Protein AF-A0A3S9P9R2-F1 (afdb_monomer)

Sequence (140 aa):
MKKLFTVIAFLFVVAVPSYSQVTLEQSLIALKGTDEHDKIKINDERTEVTFENHIPSIEGFEPAYLSVELAIELYTKMKDPMIYGSYFDAIYKAGMTYKSVSKSSNGYEICITANTKGIGVEIIDDTKKSLTNDYFPFDN

Organism: NCBI:txid2494373

Solvent-accessible surface area (backbone atoms only — not comparable to full-atom values): 8171 Å²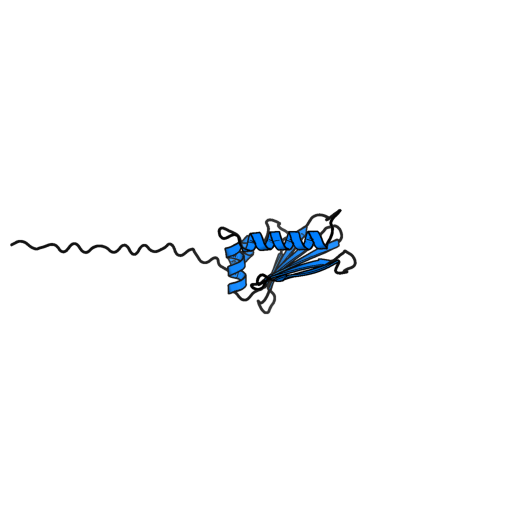 total; per-residue (Å²): 142,84,84,83,80,80,79,77,79,78,77,74,74,74,72,69,77,71,74,76,76,62,46,51,68,60,22,54,59,70,70,43,69,90,54,90,76,50,41,81,45,66,49,97,84,51,46,37,39,37,39,36,40,78,43,71,64,83,75,97,78,55,58,70,60,51,42,53,51,53,47,50,54,51,50,52,40,52,67,30,86,85,62,49,16,55,32,52,49,25,38,47,76,63,61,24,32,47,32,38,41,38,37,27,77,70,45,34,36,40,40,39,36,38,52,100,58,31,37,36,34,32,36,27,41,67,87,70,46,73,72,36,80,49,74,49,63,71,82,127

Mean predicted aligned error: 9.38 Å

Nearest PDB structures (foldseek):
  2bq8-assembly1_X  TM=8.168E-01  e=8.546E-01  Homo sapiens
  5n4c-assembly1_A  TM=6.542E-01  e=5.850E-01  Galerina marginata
  5n4c-assembly3_C  TM=6.543E-01  e=8.546E-01  Galerina marginata
  5n4c-assembly4_D  TM=6.888E-01  e=1.172E+00  Galerina marginata
  8suc-assembly1_A  TM=6.948E-01  e=3.220E+00  Caenorhabditis elegans

Foldseek 3Di:
DDDDDDDDPPPPPPPPPPPPQQALVNLQVQPADPDPPWDWDQDPVNAEIETEEEDEDDPDDDVVVVQVVVQVVVVVQCPPPPPRVSSLVNSQVSNYKYWYWYAYPQQKIWIWIDYPFWIWIWIAHNVRDTSDTDTDGPPD

Structure (mmCIF, N/CA/C/O backbone):
data_AF-A0A3S9P9R2-F1
#
_entry.id   AF-A0A3S9P9R2-F1
#
loop_
_atom_site.group_PDB
_atom_site.id
_atom_site.type_symbol
_atom_site.label_atom_id
_atom_site.label_alt_id
_atom_site.label_comp_id
_atom_site.label_asym_id
_atom_site.label_entity_id
_atom_site.label_seq_id
_atom_site.pdbx_PDB_ins_code
_atom_site.Cartn_x
_atom_site.Cartn_y
_atom_site.Cartn_z
_atom_site.occupancy
_atom_site.B_iso_or_equiv
_atom_site.auth_seq_id
_atom_site.auth_comp_id
_atom_site.auth_asym_id
_atom_site.auth_atom_id
_atom_site.pdbx_PDB_model_num
ATOM 1 N N . MET A 1 1 ? -17.247 -31.082 69.737 1.00 46.19 1 MET A N 1
ATOM 2 C CA . MET A 1 1 ? -16.507 -30.051 68.976 1.00 46.19 1 MET A CA 1
ATOM 3 C C . MET A 1 1 ? -15.672 -30.737 67.912 1.00 46.19 1 MET A C 1
ATOM 5 O O . MET A 1 1 ? -14.859 -31.568 68.282 1.00 46.19 1 MET A O 1
ATOM 9 N N . LYS A 1 2 ? -15.887 -30.420 66.632 1.00 39.75 2 LYS A N 1
ATOM 10 C CA . LYS A 1 2 ? -14.904 -30.503 65.536 1.00 39.75 2 LYS A CA 1
ATOM 11 C C . LYS A 1 2 ? -15.562 -29.831 64.329 1.00 39.75 2 LYS A C 1
ATOM 13 O O . LYS A 1 2 ? -16.443 -30.400 63.697 1.00 39.75 2 LYS A O 1
ATOM 18 N N . LYS A 1 3 ? -15.233 -28.552 64.134 1.00 42.78 3 LYS A N 1
ATOM 19 C CA . LYS A 1 3 ? -15.680 -27.741 62.999 1.00 42.78 3 LYS A CA 1
ATOM 20 C C . LYS A 1 3 ? -14.891 -28.213 61.778 1.00 42.78 3 LYS A C 1
ATOM 22 O O . LYS A 1 3 ? -13.663 -28.187 61.814 1.00 42.78 3 LYS A O 1
ATOM 27 N N . LEU A 1 4 ? -15.588 -28.688 60.752 1.00 40.25 4 LEU A N 1
ATOM 28 C CA . LEU A 1 4 ? -14.990 -29.009 59.463 1.00 40.25 4 LEU A CA 1
ATOM 29 C C . LEU A 1 4 ? -14.764 -27.677 58.737 1.00 40.25 4 LEU A C 1
ATOM 31 O O . LEU A 1 4 ? -15.719 -26.971 58.421 1.00 40.25 4 LEU A O 1
ATOM 35 N N . PHE A 1 5 ? -13.503 -27.291 58.569 1.00 46.06 5 PHE A N 1
ATOM 36 C CA . PHE A 1 5 ? -13.136 -26.120 57.784 1.00 46.06 5 PHE A CA 1
ATOM 37 C C . PHE A 1 5 ? -13.300 -26.460 56.303 1.00 46.06 5 PHE A C 1
ATOM 39 O O . PHE A 1 5 ? -12.526 -27.235 55.746 1.00 46.06 5 PHE A O 1
ATOM 46 N N . THR A 1 6 ? -14.317 -25.882 55.670 1.00 45.66 6 THR A N 1
ATOM 47 C CA . THR A 1 6 ? -14.442 -25.850 54.214 1.00 45.66 6 THR A CA 1
ATOM 48 C C . THR A 1 6 ? -13.339 -24.949 53.669 1.00 45.66 6 THR A C 1
ATOM 50 O O . THR A 1 6 ? -13.385 -23.730 53.826 1.00 45.66 6 THR A O 1
ATOM 53 N N . VAL A 1 7 ? -12.321 -25.552 53.058 1.00 44.50 7 VAL A N 1
ATOM 54 C CA . VAL A 1 7 ? -11.312 -24.835 52.276 1.00 44.50 7 VAL A CA 1
ATOM 55 C C . VAL A 1 7 ? -12.003 -24.341 51.007 1.00 44.50 7 VAL A C 1
ATOM 57 O O . VAL A 1 7 ? -12.312 -25.122 50.110 1.00 44.50 7 VAL A O 1
ATOM 60 N N . ILE A 1 8 ? -12.303 -23.044 50.960 1.00 52.69 8 ILE A N 1
ATOM 61 C CA . ILE A 1 8 ? -12.757 -22.366 49.747 1.00 52.69 8 ILE A CA 1
ATOM 62 C C . ILE A 1 8 ? -11.563 -22.362 48.795 1.00 52.69 8 ILE A C 1
ATOM 64 O O . ILE A 1 8 ? -10.580 -21.657 49.020 1.00 52.69 8 ILE A O 1
ATOM 68 N N . ALA A 1 9 ? -11.633 -23.195 47.759 1.00 46.03 9 ALA A N 1
ATOM 69 C CA . ALA A 1 9 ? -10.712 -23.145 46.640 1.00 46.03 9 ALA A CA 1
ATOM 70 C C . ALA A 1 9 ? -10.824 -21.754 46.004 1.00 46.03 9 ALA A C 1
ATOM 72 O O . ALA A 1 9 ? -11.837 -21.409 45.395 1.00 46.03 9 ALA A O 1
ATOM 73 N N . PHE A 1 10 ? -9.792 -20.938 46.205 1.00 41.59 10 PHE A N 1
ATOM 74 C CA . PHE A 1 10 ? -9.611 -19.675 45.509 1.00 41.59 10 PHE A CA 1
ATOM 75 C C . PHE A 1 10 ? -9.419 -20.018 44.028 1.00 41.59 10 PHE A C 1
ATOM 77 O O . PHE A 1 10 ? -8.341 -20.435 43.605 1.00 41.59 10 PHE A O 1
ATOM 84 N N . LEU A 1 11 ? -10.496 -19.910 43.249 1.00 40.41 11 LEU A N 1
ATOM 85 C CA . LEU A 1 11 ? -10.429 -19.826 41.798 1.00 40.41 11 LEU A CA 1
ATOM 86 C C . LEU A 1 11 ? -9.605 -18.578 41.477 1.00 40.41 11 LEU A C 1
ATOM 88 O O . LEU A 1 11 ? -10.128 -17.467 41.414 1.00 40.41 11 LEU A O 1
ATOM 92 N N . PHE A 1 12 ? -8.299 -18.762 41.289 1.00 41.19 12 PHE A N 1
ATOM 93 C CA . PHE A 1 12 ? -7.534 -17.871 40.439 1.00 41.19 12 PHE A CA 1
ATOM 94 C C . PHE A 1 12 ? -8.173 -17.981 39.058 1.00 41.19 12 PHE A C 1
ATOM 96 O O . PHE A 1 12 ? -7.881 -18.891 38.284 1.00 41.19 12 PHE A O 1
ATOM 103 N N . VAL A 1 13 ? -9.097 -17.064 38.774 1.00 44.97 13 VAL A N 1
ATOM 104 C CA . VAL A 1 13 ? -9.358 -16.642 37.407 1.00 44.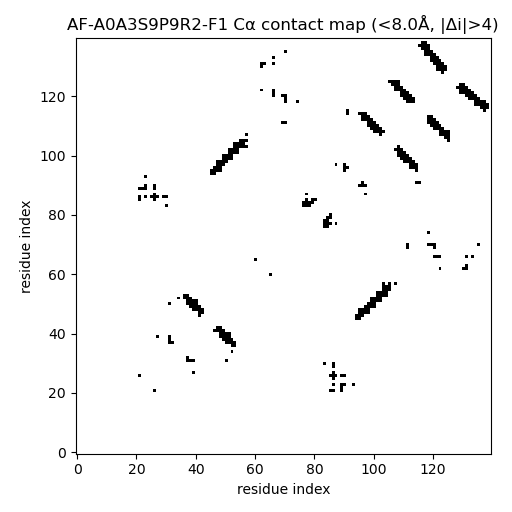97 13 VAL A CA 1
ATOM 105 C C . VAL A 1 13 ? -7.995 -16.204 36.905 1.00 44.97 13 VAL A C 1
ATOM 107 O O . VAL A 1 13 ? -7.488 -15.151 37.290 1.00 44.97 13 VAL A O 1
ATOM 110 N N . VAL A 1 14 ? -7.351 -17.074 36.132 1.00 45.88 14 VAL A N 1
ATOM 111 C CA . VAL A 1 14 ? -6.229 -16.683 35.299 1.00 45.88 14 VAL A CA 1
ATOM 112 C C . VAL A 1 14 ? -6.833 -15.627 34.393 1.00 45.88 14 VAL A C 1
ATOM 114 O O . VAL A 1 14 ? -7.558 -15.945 33.452 1.00 45.88 14 VAL A O 1
ATOM 117 N N . ALA A 1 15 ? -6.642 -14.360 34.756 1.00 43.31 15 ALA A N 1
ATOM 118 C CA . ALA A 1 15 ? -6.790 -13.273 33.823 1.00 43.31 15 ALA A CA 1
ATOM 119 C C . ALA A 1 15 ? -5.801 -13.621 32.719 1.00 43.31 15 ALA A C 1
ATOM 121 O O . ALA A 1 15 ? -4.591 -13.458 32.878 1.00 43.31 15 ALA A O 1
ATOM 122 N N . VAL A 1 16 ? -6.319 -14.230 31.650 1.00 45.09 16 VAL A N 1
ATOM 123 C CA . VAL A 1 16 ? -5.617 -14.307 30.381 1.00 45.09 16 VAL A CA 1
ATOM 124 C C . VAL A 1 16 ? -5.155 -12.874 30.161 1.00 45.09 16 VAL A C 1
ATOM 126 O O . VAL A 1 16 ? -6.018 -11.991 30.213 1.00 45.09 16 VAL A O 1
ATOM 129 N N . PRO A 1 17 ? -3.844 -12.594 30.065 1.00 38.88 17 PRO A N 1
ATOM 130 C CA . PRO A 1 17 ? -3.407 -11.243 29.791 1.00 38.88 17 PRO A CA 1
ATOM 131 C C . PRO A 1 17 ? -4.126 -10.853 28.511 1.00 38.88 17 PRO A C 1
ATOM 133 O O . PRO A 1 17 ? -3.907 -11.454 27.460 1.00 38.88 17 PRO A O 1
ATOM 136 N N . SER A 1 18 ? -5.081 -9.933 28.628 1.00 40.62 18 SER A N 1
ATOM 137 C CA . SER A 1 18 ? -5.705 -9.317 27.479 1.00 40.62 18 SER A CA 1
ATOM 138 C C . SER A 1 18 ? -4.533 -8.749 26.704 1.00 40.62 18 SER A C 1
ATOM 140 O O . SER A 1 18 ? -3.902 -7.807 27.186 1.00 40.62 18 SER A O 1
ATOM 142 N N . TYR A 1 19 ? -4.165 -9.371 25.580 1.00 45.09 19 TYR A N 1
ATOM 143 C CA . TYR A 1 19 ? -3.238 -8.759 24.641 1.00 45.09 19 TYR A CA 1
ATOM 144 C C . TYR A 1 19 ? -3.775 -7.348 24.440 1.00 45.09 19 TYR A C 1
ATOM 146 O O . TYR A 1 19 ? -4.914 -7.189 23.993 1.00 45.09 19 TYR A O 1
ATOM 154 N N . SER A 1 20 ? -3.032 -6.352 24.929 1.00 55.38 20 SER A N 1
ATOM 155 C CA . SER A 1 20 ? -3.448 -4.958 24.861 1.00 55.38 20 SER A CA 1
ATOM 156 C C . SER A 1 20 ? -3.770 -4.698 23.402 1.00 55.38 20 SER A C 1
ATOM 158 O O . SER A 1 20 ? -2.886 -4.832 22.557 1.00 55.38 20 SER A O 1
ATOM 160 N N . GLN A 1 21 ? -5.043 -4.447 23.092 1.00 71.25 21 GLN A N 1
ATOM 161 C CA . GLN A 1 21 ? -5.448 -4.208 21.717 1.00 71.25 21 GLN A CA 1
ATOM 162 C C . GLN A 1 21 ? -4.638 -3.017 21.222 1.00 71.25 21 GLN A C 1
ATOM 164 O O . GLN A 1 21 ? -4.680 -1.942 21.821 1.00 71.25 21 GLN A O 1
ATOM 169 N N . VAL A 1 22 ? -3.848 -3.248 20.180 1.00 83.75 22 VAL A N 1
ATOM 170 C CA . VAL A 1 22 ? -3.029 -2.214 19.567 1.00 83.75 22 VAL A CA 1
ATOM 171 C C . VAL A 1 22 ? -3.966 -1.128 19.054 1.00 83.75 22 VAL A C 1
ATOM 173 O O . VAL A 1 22 ? -4.922 -1.412 18.327 1.00 83.75 22 VAL A O 1
ATOM 176 N N . THR A 1 23 ? -3.737 0.113 19.479 1.00 89.50 23 THR A N 1
ATOM 177 C CA . THR A 1 23 ? -4.584 1.228 19.058 1.00 89.50 23 THR A CA 1
ATOM 178 C C . THR A 1 23 ? -4.259 1.626 17.624 1.00 89.50 23 THR A C 1
ATOM 180 O O . THR A 1 23 ? -3.171 1.357 17.102 1.00 89.50 23 THR A O 1
ATOM 183 N N . LEU A 1 24 ? -5.198 2.320 16.979 1.00 89.31 24 LEU A N 1
ATOM 184 C CA . LEU A 1 24 ? -4.939 2.901 15.669 1.00 89.31 24 LEU A CA 1
ATOM 185 C C . LEU A 1 24 ? -3.704 3.813 15.715 1.00 89.31 24 LEU A C 1
ATOM 187 O O . LEU A 1 24 ? -2.808 3.650 14.903 1.00 89.31 24 LEU A O 1
ATOM 191 N N . GLU A 1 25 ? -3.605 4.711 16.696 1.00 88.50 25 GLU A N 1
ATOM 192 C CA . GLU A 1 25 ? -2.465 5.631 16.829 1.00 88.50 25 GLU A CA 1
ATOM 193 C C . GLU A 1 25 ? -1.124 4.901 16.967 1.00 88.50 25 GLU A C 1
ATOM 195 O O . GLU A 1 25 ? -0.161 5.256 16.289 1.00 88.50 25 GLU A O 1
ATOM 200 N N . GLN A 1 26 ? -1.066 3.842 17.783 1.00 87.25 26 GLN A N 1
ATOM 201 C CA . GLN A 1 26 ? 0.130 3.003 17.910 1.00 87.25 26 GLN A CA 1
ATOM 202 C C . GLN A 1 26 ? 0.509 2.362 16.574 1.00 87.25 26 GLN A C 1
ATOM 204 O O . GLN A 1 26 ? 1.685 2.311 16.228 1.00 87.25 26 GLN A O 1
ATOM 209 N N . SER A 1 27 ? -0.489 1.925 15.809 1.00 88.94 27 SER A N 1
ATOM 210 C CA . SER A 1 27 ? -0.296 1.321 14.489 1.00 88.94 27 SER A CA 1
ATOM 211 C C . SER A 1 27 ? 0.222 2.322 13.471 1.00 88.94 27 SER A C 1
ATOM 213 O O . SER A 1 27 ? 1.143 2.015 12.723 1.00 88.94 27 SER A O 1
ATOM 215 N N . LEU A 1 28 ? -0.324 3.539 13.479 1.00 90.12 28 LEU A N 1
ATOM 216 C CA . LEU A 1 28 ? 0.143 4.627 12.628 1.00 90.12 28 LEU A CA 1
ATOM 217 C C . LEU A 1 28 ? 1.604 4.965 12.919 1.00 90.12 28 LEU A C 1
ATOM 219 O O . LEU A 1 28 ? 2.389 5.109 11.992 1.00 90.12 28 LEU A O 1
ATOM 223 N N . ILE A 1 29 ? 1.988 5.047 14.193 1.00 87.25 29 ILE A N 1
ATOM 224 C CA . ILE A 1 29 ? 3.372 5.338 14.582 1.00 87.25 29 ILE A CA 1
ATOM 225 C C . ILE A 1 29 ? 4.309 4.179 14.223 1.00 87.25 29 ILE A C 1
ATOM 227 O O . ILE A 1 29 ? 5.413 4.433 13.762 1.00 87.25 29 ILE A O 1
ATOM 231 N N . ALA A 1 30 ? 3.888 2.928 14.419 1.00 86.44 30 ALA A N 1
ATOM 232 C CA . ALA A 1 30 ? 4.730 1.760 14.161 1.00 86.44 30 ALA A CA 1
ATOM 233 C C . ALA A 1 30 ? 4.905 1.442 12.667 1.00 86.44 30 ALA A C 1
ATOM 235 O O . ALA A 1 30 ? 5.939 0.908 12.273 1.00 86.44 30 ALA A O 1
ATOM 236 N N . LEU A 1 31 ? 3.891 1.735 11.846 1.00 86.56 31 LEU A N 1
ATOM 237 C CA . LEU A 1 31 ? 3.945 1.560 10.390 1.00 86.56 31 LEU A CA 1
ATOM 238 C C . LEU A 1 31 ? 4.554 2.760 9.671 1.00 86.56 31 LEU A C 1
ATOM 240 O O . LEU A 1 31 ? 5.003 2.622 8.533 1.00 86.56 31 LEU A O 1
ATOM 244 N N . LYS A 1 32 ? 4.589 3.924 10.324 1.00 81.38 32 LYS A N 1
ATOM 245 C CA . LYS A 1 32 ? 5.467 5.008 9.907 1.00 81.38 32 LYS A CA 1
ATOM 246 C C . LYS A 1 32 ? 6.901 4.496 10.011 1.00 81.38 32 LYS A C 1
ATOM 248 O O . LYS A 1 32 ? 7.286 3.953 11.045 1.00 81.38 32 LYS A O 1
ATOM 253 N N . GLY A 1 33 ? 7.665 4.620 8.931 1.00 67.56 33 GLY A N 1
ATOM 254 C CA . GLY A 1 33 ? 9.065 4.232 8.930 1.00 67.56 33 GLY A CA 1
ATOM 255 C C . GLY A 1 33 ? 9.888 5.075 9.904 1.00 67.56 33 GLY A C 1
ATOM 256 O O . GLY A 1 33 ? 9.389 5.910 10.663 1.00 67.56 33 GLY A O 1
ATOM 257 N N . THR A 1 34 ? 11.194 4.834 9.901 1.00 57.72 34 THR A N 1
ATOM 258 C CA . THR A 1 34 ? 12.136 5.537 10.779 1.00 57.72 34 THR A CA 1
ATOM 259 C C . THR A 1 34 ? 12.620 6.866 10.204 1.00 57.72 34 THR A C 1
ATOM 261 O O . THR A 1 34 ? 13.432 7.526 10.849 1.00 57.72 34 THR A O 1
ATOM 264 N N . ASP A 1 35 ? 12.185 7.242 8.999 1.00 57.72 35 ASP A N 1
ATOM 265 C CA . ASP A 1 35 ? 12.654 8.457 8.340 1.00 57.72 35 ASP A CA 1
ATOM 266 C C . ASP A 1 35 ? 11.914 9.690 8.887 1.00 57.72 35 ASP A C 1
ATOM 268 O O . ASP A 1 35 ? 10.692 9.706 9.072 1.00 57.72 35 ASP A O 1
ATOM 272 N N . GLU A 1 36 ? 12.672 10.749 9.161 1.00 50.88 36 GLU A N 1
ATOM 273 C CA . GLU A 1 36 ? 12.147 12.024 9.651 1.00 50.88 36 GLU A CA 1
ATOM 274 C C . GLU A 1 36 ? 11.239 12.717 8.624 1.00 50.88 36 GLU A C 1
ATOM 276 O O . GLU A 1 36 ? 10.393 13.541 8.992 1.00 50.88 36 GLU A O 1
ATOM 281 N N . HIS A 1 37 ? 11.371 12.353 7.347 1.00 56.22 37 HIS A N 1
ATOM 282 C CA . HIS A 1 37 ? 10.561 12.876 6.254 1.00 56.22 37 HIS A CA 1
ATOM 283 C C . HIS A 1 37 ? 9.275 12.092 5.988 1.00 56.22 37 HIS A C 1
ATOM 285 O O . HIS A 1 37 ? 8.454 12.552 5.187 1.00 56.22 37 HIS A O 1
ATOM 291 N N . ASP A 1 38 ? 9.050 10.981 6.696 1.00 76.88 38 ASP A N 1
ATOM 292 C CA . ASP A 1 38 ? 7.823 10.208 6.559 1.00 76.88 38 ASP A CA 1
ATOM 293 C C . ASP A 1 38 ? 6.622 11.022 7.052 1.00 76.88 38 ASP A C 1
ATOM 295 O O . ASP A 1 38 ? 6.593 11.565 8.169 1.00 76.88 38 ASP A O 1
ATOM 299 N N . LYS A 1 39 ? 5.584 11.094 6.221 1.00 87.56 39 LYS A N 1
ATOM 300 C CA . LYS A 1 39 ? 4.326 11.772 6.548 1.00 87.56 39 LYS A CA 1
ATOM 301 C C . LYS A 1 39 ? 3.200 10.761 6.606 1.00 87.56 39 LYS A C 1
ATOM 303 O O . LYS A 1 39 ? 3.094 9.885 5.757 1.00 87.56 39 LYS A O 1
ATOM 308 N N . ILE A 1 40 ? 2.326 10.936 7.590 1.00 89.75 40 ILE A N 1
ATOM 309 C CA . ILE A 1 40 ? 1.063 10.209 7.671 1.00 89.75 40 ILE A CA 1
ATOM 310 C C . ILE A 1 40 ? -0.048 11.203 7.363 1.00 89.75 40 ILE A C 1
ATOM 312 O O . ILE A 1 40 ? -0.112 12.272 7.973 1.00 89.75 40 ILE A O 1
ATOM 316 N N . LYS A 1 41 ? -0.926 10.851 6.431 1.00 93.19 41 LYS A N 1
ATOM 317 C CA . LYS A 1 41 ? -2.147 11.594 6.126 1.00 93.19 41 LYS A CA 1
ATOM 318 C C . LYS A 1 41 ? -3.335 10.670 6.303 1.00 93.19 41 LYS A C 1
ATOM 320 O O . LYS A 1 41 ? -3.306 9.537 5.842 1.00 93.19 41 LYS A O 1
ATOM 325 N N . ILE A 1 42 ? -4.376 11.160 6.953 1.00 93.12 42 ILE A N 1
ATOM 326 C CA . ILE A 1 42 ? -5.678 10.497 6.996 1.00 93.12 42 ILE A CA 1
ATOM 327 C C . ILE A 1 42 ? -6.613 11.402 6.209 1.00 93.12 42 ILE A C 1
ATOM 329 O O . ILE A 1 42 ? -6.601 12.613 6.434 1.00 93.12 42 ILE A O 1
ATOM 333 N N . ASN A 1 43 ? -7.360 10.845 5.260 1.00 93.06 43 ASN A N 1
ATOM 334 C CA . ASN A 1 43 ? -8.322 11.637 4.499 1.00 93.06 43 ASN A CA 1
ATOM 335 C C . ASN A 1 43 ? -9.480 12.122 5.395 1.00 93.06 43 ASN A C 1
ATOM 337 O O . ASN A 1 43 ? -9.729 11.567 6.467 1.00 93.06 43 ASN A O 1
ATOM 341 N N . ASP A 1 44 ? -10.207 13.151 4.953 1.00 92.25 44 ASP A N 1
ATOM 342 C CA . ASP A 1 44 ? -11.270 13.781 5.755 1.00 92.25 44 ASP A CA 1
ATOM 343 C C . ASP A 1 44 ? -12.385 12.794 6.147 1.00 92.25 44 ASP A C 1
ATOM 345 O O . ASP A 1 44 ? -12.951 12.874 7.238 1.00 92.25 44 ASP A O 1
ATOM 349 N N . GLU A 1 45 ? -12.656 11.815 5.282 1.00 93.06 45 GLU A N 1
ATOM 350 C CA . GLU A 1 45 ? -13.649 10.756 5.499 1.00 93.06 45 GLU A CA 1
ATOM 351 C C . GLU A 1 45 ? -13.171 9.651 6.451 1.00 93.06 45 GLU A C 1
ATOM 353 O O . GLU A 1 45 ? -13.968 8.811 6.866 1.00 93.06 45 GLU A O 1
ATOM 358 N N . ARG A 1 46 ? -11.881 9.642 6.812 1.00 91.19 46 ARG A N 1
ATOM 359 C CA . ARG A 1 46 ? -11.235 8.604 7.629 1.00 91.19 46 ARG A CA 1
ATOM 360 C C . ARG A 1 46 ? -11.457 7.193 7.078 1.00 91.19 46 ARG A C 1
ATOM 362 O O . ARG A 1 46 ? -11.720 6.261 7.832 1.00 91.19 46 ARG A O 1
ATOM 369 N N . THR A 1 47 ? -11.342 7.051 5.764 1.00 94.62 47 THR A N 1
ATOM 370 C CA . THR A 1 47 ? -11.451 5.785 5.021 1.00 94.62 47 THR A CA 1
ATOM 371 C C . THR A 1 47 ? -10.107 5.320 4.457 1.00 94.62 47 THR A C 1
ATOM 373 O O . THR A 1 47 ? -9.973 4.171 4.039 1.00 94.62 47 THR A O 1
ATOM 376 N N . GLU A 1 48 ? -9.083 6.173 4.486 1.00 95.94 48 GLU A N 1
ATOM 377 C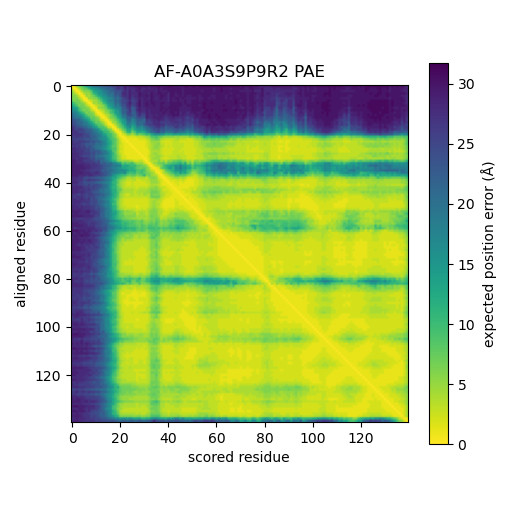 CA . GLU A 1 48 ? -7.735 5.869 4.009 1.00 95.94 48 GLU A CA 1
ATOM 378 C C . GLU A 1 48 ? -6.688 6.530 4.909 1.00 95.94 48 GLU A C 1
ATOM 380 O O . GLU A 1 48 ? -6.808 7.701 5.282 1.00 95.94 48 GLU A O 1
ATOM 385 N N . VAL A 1 49 ? -5.630 5.780 5.213 1.00 95.06 49 VAL A N 1
ATOM 386 C CA . VAL A 1 49 ? -4.378 6.322 5.731 1.00 95.06 49 VAL A CA 1
ATOM 387 C C . VAL A 1 49 ? -3.293 6.191 4.666 1.00 95.06 49 VAL A C 1
ATOM 389 O O . VAL A 1 49 ? -3.027 5.098 4.176 1.00 95.06 49 VAL A O 1
ATOM 392 N N . THR A 1 50 ? -2.642 7.305 4.342 1.00 95.50 50 THR A N 1
ATOM 393 C CA . THR A 1 50 ? -1.502 7.370 3.426 1.00 95.50 50 THR A CA 1
ATOM 394 C C . THR A 1 50 ? -0.205 7.613 4.192 1.00 95.50 50 THR A C 1
ATOM 396 O O . THR A 1 50 ? -0.086 8.596 4.925 1.00 95.50 50 THR A O 1
ATOM 399 N N . PHE A 1 51 ? 0.777 6.745 3.970 1.00 93.25 51 PHE A N 1
ATOM 400 C CA . PHE A 1 51 ? 2.162 6.873 4.406 1.00 93.25 51 PHE A CA 1
ATOM 401 C C . PHE A 1 51 ? 3.010 7.339 3.219 1.00 93.25 51 PHE A C 1
ATOM 403 O O . PHE A 1 51 ? 3.187 6.598 2.255 1.00 93.25 51 PHE A O 1
ATOM 410 N N . GLU A 1 52 ? 3.505 8.572 3.261 1.00 92.38 52 GLU A N 1
ATOM 411 C CA . GLU A 1 52 ? 4.361 9.136 2.213 1.00 92.38 52 GLU A CA 1
ATOM 412 C C . GLU A 1 52 ? 5.815 9.121 2.664 1.00 92.38 52 GLU A C 1
ATOM 414 O O . GLU A 1 52 ? 6.116 9.637 3.742 1.00 92.38 52 GLU A O 1
ATOM 419 N N . ASN A 1 53 ? 6.703 8.598 1.825 1.00 89.25 53 ASN A N 1
ATOM 420 C CA . ASN A 1 53 ? 8.139 8.564 2.077 1.00 89.25 53 ASN A CA 1
ATOM 421 C C . ASN A 1 53 ? 8.954 8.842 0.804 1.00 89.25 53 ASN A C 1
ATOM 423 O O . ASN A 1 53 ? 8.449 8.877 -0.325 1.00 89.25 53 ASN A O 1
ATOM 427 N N . HIS A 1 54 ? 10.248 9.067 1.011 1.00 85.62 54 HIS A N 1
ATOM 428 C CA . HIS A 1 54 ? 11.229 9.216 -0.053 1.00 85.62 54 HIS A CA 1
ATOM 429 C C . HIS A 1 54 ? 12.156 8.009 -0.057 1.00 85.62 54 HIS A C 1
ATOM 431 O O . HIS A 1 54 ? 12.616 7.567 0.991 1.00 85.62 54 HIS A O 1
ATOM 437 N N . ILE A 1 55 ? 12.433 7.483 -1.245 1.00 85.81 55 ILE A N 1
ATOM 438 C CA . ILE A 1 55 ? 13.351 6.358 -1.424 1.00 85.81 55 ILE A CA 1
ATOM 439 C C . ILE A 1 55 ? 14.497 6.757 -2.361 1.00 85.81 55 ILE A C 1
ATOM 441 O O . ILE A 1 55 ? 14.344 7.681 -3.169 1.00 85.81 55 ILE A O 1
ATOM 445 N N . PRO A 1 56 ? 15.661 6.093 -2.272 1.00 86.38 56 PRO A N 1
ATOM 446 C CA . PRO A 1 56 ? 16.735 6.282 -3.240 1.00 86.38 56 PRO A CA 1
ATOM 447 C C . PRO A 1 56 ? 16.288 5.998 -4.682 1.00 86.38 56 PRO A C 1
ATOM 449 O O . PRO A 1 56 ? 15.235 5.405 -4.926 1.00 86.38 56 PRO A O 1
ATOM 452 N N . SER A 1 57 ? 17.110 6.409 -5.648 1.00 86.50 57 SER A N 1
ATOM 453 C CA . SER A 1 57 ? 16.899 6.086 -7.061 1.00 86.50 57 SER A CA 1
ATOM 454 C C . SER A 1 57 ? 16.771 4.576 -7.257 1.00 86.50 57 SER A C 1
ATOM 456 O O . SER A 1 57 ? 17.549 3.802 -6.701 1.00 86.50 57 SER A O 1
ATOM 458 N N . ILE A 1 58 ? 15.807 4.178 -8.083 1.00 85.00 58 ILE A N 1
ATOM 459 C CA . ILE A 1 58 ? 15.590 2.782 -8.465 1.00 85.00 58 ILE A CA 1
ATOM 460 C C . ILE A 1 58 ? 16.176 2.588 -9.862 1.00 85.00 58 ILE A C 1
ATOM 462 O O . ILE A 1 58 ? 15.836 3.342 -10.776 1.00 85.00 58 ILE A O 1
ATOM 466 N N . GLU A 1 59 ? 17.048 1.598 -10.039 1.00 85.12 59 GLU A N 1
ATOM 467 C CA . GLU A 1 59 ? 17.715 1.312 -11.313 1.00 85.12 59 GLU A CA 1
ATOM 468 C C . GLU A 1 59 ? 17.630 -0.178 -11.660 1.00 85.12 59 GLU A C 1
ATOM 470 O O . GLU A 1 59 ? 17.619 -1.028 -10.772 1.00 85.12 59 GLU A O 1
ATOM 475 N N . GLY A 1 60 ? 17.590 -0.491 -12.961 1.00 84.44 60 GLY A N 1
ATOM 476 C CA . GLY A 1 60 ? 17.740 -1.863 -13.461 1.00 84.44 60 GLY A CA 1
ATOM 477 C C . GLY A 1 60 ? 16.645 -2.847 -13.032 1.00 84.44 60 GLY A C 1
ATOM 478 O O . GLY A 1 60 ? 16.947 -4.021 -12.835 1.00 84.44 60 GLY A O 1
ATOM 479 N N . PHE A 1 61 ? 15.400 -2.387 -12.876 1.00 88.75 61 PHE A N 1
ATOM 480 C CA . PHE A 1 61 ? 14.271 -3.220 -12.455 1.00 88.75 61 PHE A CA 1
ATOM 481 C C . PHE A 1 61 ? 13.286 -3.493 -13.596 1.00 88.75 61 PHE A C 1
ATOM 483 O O . PHE A 1 61 ? 13.112 -2.674 -14.497 1.00 88.75 61 PHE A O 1
ATOM 490 N N . GLU A 1 62 ? 12.587 -4.624 -13.502 1.00 93.69 62 GLU A N 1
ATOM 491 C CA . GLU A 1 62 ? 11.425 -4.938 -14.336 1.00 93.69 62 GLU A CA 1
ATOM 492 C C . GLU A 1 62 ? 10.141 -4.608 -13.555 1.00 93.69 62 GLU A C 1
ATOM 494 O O . GLU A 1 62 ? 9.909 -5.221 -12.506 1.00 93.69 62 GLU A O 1
ATOM 499 N N . PRO A 1 63 ? 9.290 -3.667 -14.016 1.00 91.12 63 PRO A N 1
ATOM 500 C CA . PRO A 1 63 ? 8.151 -3.171 -13.236 1.00 91.12 63 PRO A CA 1
ATOM 501 C C . PRO A 1 63 ? 7.188 -4.261 -12.754 1.00 91.12 63 PRO A C 1
ATOM 503 O O . PRO A 1 63 ? 6.751 -4.231 -11.607 1.00 91.12 63 PRO A O 1
ATOM 506 N N . ALA A 1 64 ? 6.893 -5.250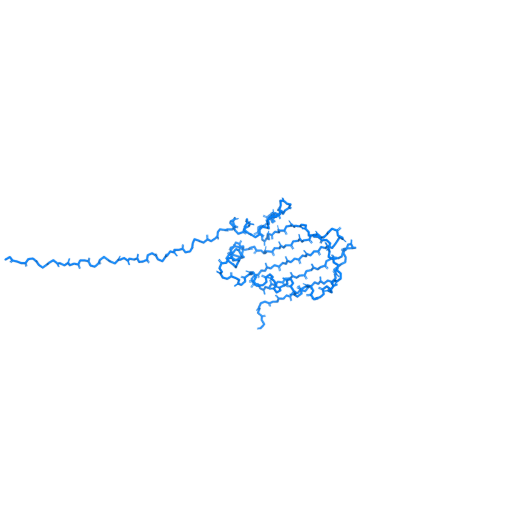 -13.602 1.00 91.56 64 ALA A N 1
ATOM 507 C CA . ALA A 1 64 ? 5.997 -6.352 -13.251 1.00 91.56 64 ALA A CA 1
ATOM 508 C C . ALA A 1 64 ? 6.580 -7.248 -12.145 1.00 91.56 64 ALA A C 1
ATOM 510 O O . ALA A 1 64 ? 5.859 -7.698 -11.260 1.00 91.56 64 ALA A O 1
ATOM 511 N N . TYR A 1 65 ? 7.892 -7.489 -12.171 1.00 94.31 65 TYR A N 1
ATOM 512 C CA . TYR A 1 65 ? 8.557 -8.293 -11.149 1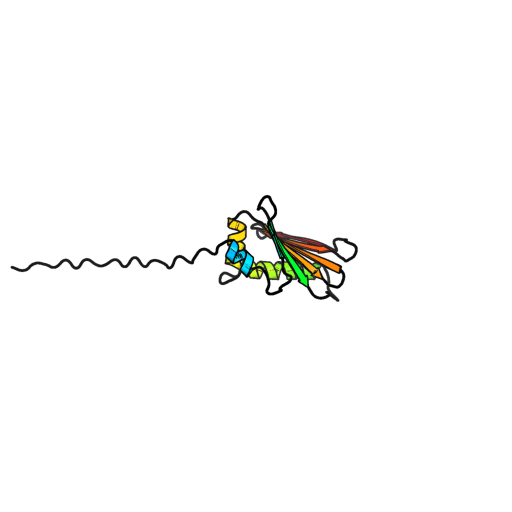.00 94.31 65 TYR A CA 1
ATOM 513 C C . TYR A 1 65 ? 8.632 -7.535 -9.819 1.00 94.31 65 TYR A C 1
ATOM 515 O O . TYR A 1 65 ? 8.253 -8.077 -8.783 1.00 94.31 65 TYR A O 1
ATOM 523 N N . LEU A 1 66 ? 9.003 -6.250 -9.867 1.00 94.06 66 LEU A N 1
ATOM 524 C CA . LEU A 1 66 ? 9.018 -5.382 -8.689 1.00 94.06 66 LEU A CA 1
ATOM 525 C C . LEU A 1 66 ? 7.626 -5.275 -8.044 1.00 94.06 66 LEU A C 1
ATOM 527 O O . LEU A 1 66 ? 7.507 -5.341 -6.825 1.00 94.06 66 LEU A O 1
ATOM 531 N N . SER A 1 67 ? 6.566 -5.166 -8.849 1.00 95.69 67 SER A N 1
ATOM 532 C CA . SER A 1 67 ? 5.174 -5.153 -8.376 1.00 95.69 67 SER A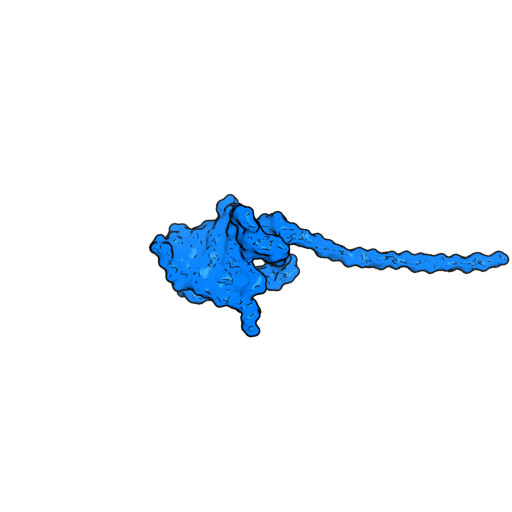 CA 1
ATOM 533 C C . SER A 1 67 ? 4.834 -6.380 -7.522 1.00 95.69 67 SER A C 1
ATOM 535 O O . SER A 1 67 ? 4.325 -6.256 -6.406 1.00 95.69 67 SER A O 1
ATOM 537 N N . VAL A 1 68 ? 5.189 -7.572 -8.013 1.00 96.44 68 VAL A N 1
ATOM 538 C CA . VAL A 1 68 ? 4.974 -8.838 -7.300 1.00 96.44 68 VAL A CA 1
ATOM 539 C C . VAL A 1 68 ? 5.808 -8.904 -6.020 1.00 96.44 68 VAL A C 1
ATOM 541 O O . VAL A 1 68 ? 5.281 -9.289 -4.976 1.00 96.44 68 VAL A O 1
ATOM 544 N N . GLU A 1 69 ? 7.085 -8.516 -6.066 1.00 95.56 69 GLU A N 1
ATOM 545 C CA . GLU A 1 69 ? 7.954 -8.510 -4.882 1.00 95.56 69 GLU A CA 1
ATOM 546 C C . GLU A 1 69 ? 7.412 -7.597 -3.778 1.00 95.56 69 GLU A C 1
ATOM 548 O O . GLU A 1 69 ? 7.312 -8.020 -2.625 1.00 95.56 69 GLU A O 1
ATOM 553 N N . LEU A 1 70 ? 6.979 -6.385 -4.135 1.00 95.00 70 LEU A N 1
ATOM 554 C CA . LEU A 1 70 ? 6.384 -5.429 -3.199 1.00 95.00 70 LEU A CA 1
ATOM 555 C C . LEU A 1 70 ? 5.088 -5.964 -2.581 1.00 95.00 70 LEU A C 1
ATOM 557 O O . LEU A 1 70 ? 4.865 -5.821 -1.375 1.00 95.00 70 LEU A O 1
ATOM 561 N N . ALA A 1 71 ? 4.240 -6.612 -3.385 1.00 96.38 71 ALA A N 1
ATOM 562 C CA . ALA A 1 71 ? 3.020 -7.233 -2.887 1.00 96.38 71 ALA A CA 1
ATOM 563 C C . ALA A 1 71 ? 3.320 -8.381 -1.908 1.00 96.38 71 ALA A C 1
ATOM 565 O O . ALA A 1 71 ? 2.690 -8.464 -0.853 1.00 96.38 71 ALA A O 1
ATOM 566 N N . ILE A 1 72 ? 4.304 -9.234 -2.212 1.00 95.56 72 ILE A N 1
ATOM 567 C CA . ILE A 1 72 ? 4.734 -10.333 -1.333 1.00 95.56 72 ILE A CA 1
ATOM 568 C C . ILE A 1 72 ? 5.341 -9.796 -0.033 1.00 95.56 72 ILE A C 1
ATOM 570 O O . ILE A 1 72 ? 5.031 -10.314 1.045 1.00 95.56 72 ILE A O 1
ATOM 574 N N . GLU A 1 73 ? 6.184 -8.764 -0.103 1.00 93.62 73 GLU A N 1
ATOM 575 C CA . GLU A 1 73 ? 6.789 -8.150 1.080 1.00 93.62 73 GLU A CA 1
ATOM 576 C C . GLU A 1 73 ? 5.707 -7.586 2.007 1.00 93.62 73 GLU A C 1
ATOM 578 O O . GLU A 1 73 ? 5.688 -7.889 3.206 1.00 93.62 73 GLU A O 1
ATOM 583 N N . LEU A 1 74 ? 4.766 -6.812 1.455 1.00 94.00 74 LEU A N 1
ATOM 584 C CA . LEU A 1 74 ? 3.678 -6.245 2.242 1.00 94.00 74 LEU A CA 1
ATOM 585 C C . LEU A 1 74 ? 2.769 -7.340 2.804 1.00 94.00 74 LEU A C 1
ATOM 587 O O . LEU A 1 74 ? 2.444 -7.304 3.989 1.00 94.00 74 LEU A O 1
ATOM 591 N N . TYR A 1 75 ? 2.416 -8.348 2.003 1.00 93.94 75 TYR A N 1
ATOM 592 C CA . TYR A 1 75 ? 1.634 -9.490 2.471 1.00 93.94 75 TYR A CA 1
ATOM 593 C C . TYR A 1 75 ? 2.313 -10.200 3.646 1.00 93.94 75 TYR A C 1
ATOM 595 O O . TYR A 1 75 ? 1.668 -10.508 4.647 1.00 93.94 75 TYR A O 1
ATOM 603 N N . THR A 1 76 ? 3.627 -10.410 3.563 1.00 91.94 76 THR A N 1
ATOM 604 C CA . THR A 1 76 ? 4.409 -11.046 4.629 1.00 91.94 76 THR A CA 1
ATOM 605 C C . THR A 1 76 ? 4.364 -10.221 5.915 1.00 91.94 76 THR A C 1
ATOM 607 O O . THR A 1 76 ? 4.111 -10.780 6.981 1.00 91.94 76 THR A O 1
ATOM 610 N N . LYS A 1 77 ? 4.508 -8.889 5.828 1.00 90.12 77 LYS A N 1
ATOM 611 C CA . LYS A 1 77 ? 4.338 -7.989 6.985 1.00 90.12 77 LYS A CA 1
ATOM 612 C C . LYS A 1 77 ? 2.915 -8.052 7.543 1.00 90.12 77 LYS A C 1
ATOM 614 O O . LYS A 1 77 ? 2.729 -8.145 8.750 1.00 90.12 77 LYS A O 1
ATOM 619 N N . MET A 1 78 ? 1.901 -8.053 6.682 1.00 90.25 78 MET A N 1
ATOM 620 C CA . MET A 1 78 ? 0.498 -8.145 7.098 1.00 90.25 78 MET A CA 1
ATOM 621 C C . MET A 1 78 ? 0.169 -9.472 7.792 1.00 90.25 78 MET A C 1
ATOM 623 O O . MET A 1 78 ? -0.700 -9.509 8.660 1.00 90.25 78 MET A O 1
ATOM 627 N N . LYS A 1 79 ? 0.836 -10.567 7.415 1.00 87.94 79 LYS A N 1
ATOM 628 C CA . LYS A 1 79 ? 0.638 -11.894 8.012 1.00 87.94 79 LYS A CA 1
ATOM 629 C C . LYS A 1 79 ? 1.560 -12.187 9.190 1.00 87.94 79 LYS A C 1
ATOM 631 O O . LYS A 1 79 ? 1.384 -13.236 9.804 1.00 87.94 79 LYS A O 1
ATOM 636 N N . ASP A 1 80 ? 2.489 -11.294 9.530 1.00 84.88 80 ASP A N 1
ATOM 637 C CA . ASP A 1 80 ? 3.334 -11.427 10.716 1.00 84.88 80 ASP A CA 1
ATOM 638 C C . ASP A 1 80 ? 2.464 -11.347 11.987 1.00 84.88 80 ASP A C 1
ATOM 640 O O . ASP A 1 80 ? 1.954 -10.271 12.320 1.00 84.88 80 ASP A O 1
ATOM 644 N N . PRO A 1 81 ? 2.287 -12.461 12.721 1.00 71.31 81 PRO A N 1
ATOM 645 C CA . PRO A 1 81 ? 1.397 -12.505 13.873 1.00 71.31 81 PRO A CA 1
ATOM 646 C C . PRO A 1 81 ? 2.002 -11.856 15.125 1.00 71.31 81 PRO A C 1
ATOM 648 O O . PRO A 1 81 ? 1.291 -11.681 16.113 1.00 71.31 81 PRO A O 1
ATOM 651 N N . MET A 1 82 ? 3.302 -11.547 15.131 1.00 70.44 82 MET A N 1
ATOM 652 C CA . MET A 1 82 ? 4.008 -11.075 16.323 1.00 70.44 82 MET A CA 1
ATOM 653 C C . MET A 1 82 ? 4.144 -9.558 16.366 1.00 70.44 82 MET A C 1
ATOM 655 O O . MET A 1 82 ? 4.125 -8.990 17.457 1.00 70.44 82 MET A O 1
ATOM 659 N N . ILE A 1 83 ? 4.306 -8.908 15.212 1.00 73.88 83 ILE A N 1
ATOM 660 C CA . ILE A 1 83 ? 4.629 -7.478 15.159 1.00 73.88 83 ILE A CA 1
ATOM 661 C C . ILE A 1 83 ? 3.678 -6.763 14.201 1.00 73.88 83 ILE A C 1
ATOM 663 O O . ILE A 1 83 ? 2.733 -6.100 14.636 1.00 73.88 83 ILE A O 1
ATOM 667 N N . TYR A 1 84 ? 3.889 -6.925 12.897 1.00 82.69 84 TYR A N 1
ATOM 668 C CA . TYR A 1 84 ? 3.292 -6.029 11.910 1.00 82.69 84 TYR A CA 1
ATOM 669 C C . TYR A 1 84 ? 1.809 -6.282 11.635 1.00 82.69 84 TYR A C 1
ATOM 671 O O . TYR A 1 84 ? 1.059 -5.314 11.495 1.00 82.69 84 TYR A O 1
ATOM 679 N N . GLY A 1 85 ? 1.350 -7.536 11.627 1.00 85.12 85 GLY A N 1
ATOM 680 C CA . GLY A 1 85 ? -0.045 -7.865 11.319 1.00 85.12 85 GLY A CA 1
ATOM 681 C C . GLY A 1 85 ? -1.041 -7.190 12.264 1.00 85.12 85 GLY A C 1
ATOM 682 O O . GLY A 1 85 ? -2.075 -6.687 11.827 1.00 85.12 85 GLY A O 1
ATOM 683 N N . SER A 1 86 ? -0.679 -7.054 13.544 1.00 88.81 86 SER A N 1
ATOM 684 C CA . SER A 1 86 ? -1.512 -6.372 14.544 1.00 88.81 86 SER A CA 1
ATOM 685 C C . SER A 1 86 ? -1.743 -4.881 14.241 1.00 88.81 86 SER A C 1
ATOM 687 O O . SER A 1 86 ? -2.819 -4.358 14.540 1.00 88.81 86 SER A O 1
ATOM 689 N N . TYR A 1 87 ? -0.776 -4.212 13.600 1.00 91.12 87 TYR A N 1
ATOM 690 C CA . TYR A 1 87 ? -0.894 -2.810 13.193 1.00 91.12 87 TYR A CA 1
ATOM 691 C C . TYR A 1 87 ? -1.830 -2.640 11.993 1.00 91.12 87 TYR A C 1
ATOM 693 O O . TYR A 1 87 ? -2.683 -1.749 11.983 1.00 91.12 87 TYR A O 1
ATOM 701 N N . PHE A 1 88 ? -1.718 -3.521 10.995 1.00 92.00 88 PHE A N 1
ATOM 702 C CA . PHE A 1 88 ? -2.629 -3.530 9.849 1.00 92.00 88 PHE A CA 1
ATOM 703 C C . PHE A 1 88 ? -4.068 -3.842 10.281 1.00 92.00 88 PHE A C 1
ATOM 705 O O . PHE A 1 88 ? -4.998 -3.142 9.881 1.00 92.00 88 PHE A O 1
ATOM 712 N N . ASP A 1 89 ? -4.256 -4.807 11.184 1.00 91.06 89 ASP A N 1
ATOM 713 C CA . ASP A 1 89 ? -5.567 -5.142 11.745 1.00 91.06 89 ASP A CA 1
ATOM 714 C C . ASP A 1 89 ? -6.248 -3.949 12.423 1.00 91.06 89 ASP A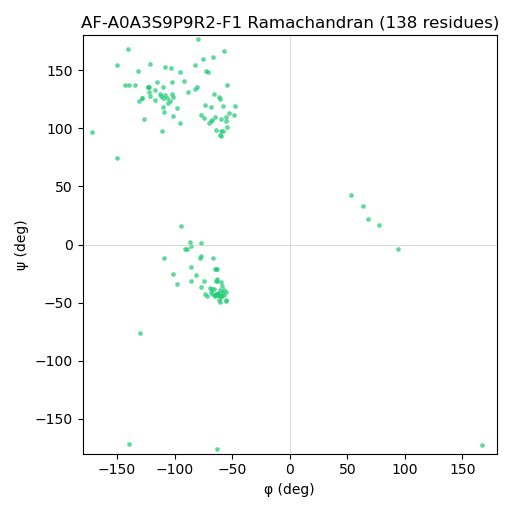 C 1
ATOM 716 O O . ASP A 1 89 ? -7.464 -3.785 12.312 1.00 91.06 89 ASP A O 1
ATOM 720 N N . ALA A 1 90 ? -5.496 -3.111 13.140 1.00 91.25 90 ALA A N 1
ATOM 721 C CA . ALA A 1 90 ? -6.050 -1.924 13.783 1.00 91.25 90 ALA A CA 1
ATOM 722 C C . ALA A 1 90 ? -6.523 -0.877 12.758 1.00 91.25 90 ALA A C 1
ATOM 724 O O . ALA A 1 90 ? -7.581 -0.275 12.954 1.00 91.25 90 ALA A O 1
ATOM 725 N N . ILE A 1 91 ? -5.792 -0.701 11.649 1.00 92.81 91 ILE A N 1
ATOM 726 C CA . ILE A 1 91 ? -6.215 0.149 10.523 1.00 92.81 91 ILE A CA 1
ATOM 727 C C . ILE A 1 91 ? -7.525 -0.387 9.926 1.00 92.81 91 ILE A C 1
ATOM 729 O O . ILE A 1 91 ? -8.490 0.365 9.775 1.00 92.81 91 ILE A O 1
ATOM 733 N N . TYR A 1 92 ? -7.605 -1.693 9.662 1.00 93.75 92 TYR A N 1
ATOM 734 C CA . TYR A 1 92 ? -8.787 -2.303 9.046 1.00 93.75 92 TYR A CA 1
ATOM 735 C C . TYR A 1 92 ? -10.007 -2.316 9.970 1.00 93.75 92 TYR A C 1
ATOM 737 O O . TYR A 1 92 ? -11.123 -2.059 9.521 1.00 93.75 92 TYR A O 1
ATOM 745 N N . LYS A 1 93 ? -9.816 -2.542 11.275 1.00 91.94 93 LYS A N 1
ATOM 746 C CA . LYS A 1 93 ? -10.888 -2.437 12.282 1.00 91.94 93 LYS A CA 1
ATOM 747 C C . LYS A 1 93 ? -11.441 -1.021 12.401 1.00 91.94 93 LYS A C 1
ATOM 749 O O . LYS A 1 93 ? -12.616 -0.861 12.716 1.00 91.94 93 LYS A O 1
ATOM 754 N N . ALA A 1 94 ? -10.620 -0.009 12.128 1.00 91.94 94 ALA A N 1
ATOM 755 C CA . ALA A 1 94 ? -11.061 1.378 12.039 1.00 91.94 94 ALA A CA 1
ATOM 756 C C . ALA A 1 94 ? -11.791 1.702 10.718 1.00 91.94 94 ALA A C 1
ATOM 758 O O . ALA A 1 94 ? -12.200 2.842 10.525 1.00 91.94 94 ALA A O 1
ATOM 759 N N . GLY A 1 95 ? -11.967 0.722 9.822 1.00 93.69 95 GLY A N 1
ATOM 760 C CA . GLY A 1 95 ? -12.637 0.901 8.534 1.00 93.69 95 GLY A CA 1
ATOM 761 C C . GLY A 1 95 ? -11.773 1.589 7.476 1.00 93.69 95 GLY A C 1
ATOM 762 O O . GLY A 1 95 ? -12.312 2.079 6.487 1.00 93.69 95 GLY A O 1
ATOM 763 N N . MET A 1 96 ? -10.454 1.640 7.677 1.00 95.81 96 MET A N 1
ATOM 764 C CA . MET A 1 96 ? -9.535 2.341 6.785 1.00 95.81 96 MET A CA 1
ATOM 765 C C . MET A 1 96 ? -8.761 1.395 5.876 1.00 95.81 96 MET A C 1
ATOM 767 O O . MET A 1 96 ? -8.465 0.257 6.230 1.00 95.81 96 MET A O 1
ATOM 771 N N . THR A 1 97 ? -8.381 1.911 4.714 1.00 95.88 97 THR A N 1
ATOM 772 C CA . THR A 1 97 ? -7.419 1.290 3.803 1.00 95.88 97 THR A CA 1
ATOM 773 C C . THR A 1 97 ? -6.014 1.798 4.111 1.00 95.88 97 THR A C 1
ATOM 775 O O . THR A 1 97 ? -5.824 2.977 4.409 1.00 95.88 97 THR A O 1
ATOM 778 N N . TYR A 1 98 ? -5.026 0.908 4.041 1.00 96.19 98 TYR A N 1
ATOM 779 C CA . TYR A 1 98 ? -3.616 1.278 4.090 1.00 96.19 98 TYR A CA 1
ATOM 780 C C . TYR A 1 98 ? -3.156 1.712 2.699 1.00 96.19 98 TYR A C 1
ATOM 782 O O . TYR A 1 98 ? -3.395 0.996 1.728 1.00 96.19 98 TYR A O 1
ATOM 790 N N . LYS A 1 99 ? -2.443 2.831 2.610 1.00 96.25 99 LYS A N 1
ATOM 791 C CA . LYS A 1 99 ? -1.773 3.279 1.394 1.00 96.25 99 LYS A CA 1
ATOM 792 C C . LYS A 1 99 ? -0.361 3.746 1.711 1.00 96.25 99 LYS A C 1
ATOM 794 O O . LYS A 1 99 ? -0.153 4.471 2.675 1.00 96.25 99 LYS A O 1
ATOM 799 N N . SER A 1 100 ? 0.604 3.372 0.888 1.00 94.62 100 SER A N 1
ATOM 800 C CA . SER A 1 100 ? 1.972 3.878 0.921 1.00 94.62 100 SER A CA 1
ATOM 801 C C . SER A 1 100 ? 2.325 4.473 -0.433 1.00 94.62 100 SER A C 1
ATOM 803 O O . SER A 1 100 ? 1.996 3.891 -1.465 1.00 94.62 100 SER A O 1
ATOM 805 N N . VAL A 1 101 ? 2.952 5.647 -0.422 1.00 94.88 101 VAL A N 1
ATOM 806 C CA . VAL A 1 101 ? 3.420 6.349 -1.617 1.00 94.88 101 VAL A CA 1
ATOM 807 C C . VAL A 1 101 ? 4.894 6.680 -1.432 1.00 94.88 101 VAL A C 1
ATOM 809 O O . VAL A 1 101 ? 5.237 7.583 -0.667 1.00 94.88 101 VAL A O 1
ATOM 812 N N . SER A 1 102 ? 5.744 5.975 -2.172 1.00 92.75 102 SER A N 1
ATOM 813 C CA . SER A 1 102 ? 7.193 6.162 -2.165 1.00 92.75 102 SER A CA 1
ATOM 814 C C . SER A 1 102 ? 7.631 6.915 -3.409 1.00 92.75 102 SER A C 1
ATOM 816 O O . SER A 1 102 ? 7.379 6.461 -4.524 1.00 92.75 102 SER A O 1
ATOM 818 N N . LYS A 1 103 ? 8.319 8.047 -3.241 1.00 93.06 103 LYS A N 1
ATOM 819 C CA . LYS A 1 103 ? 8.878 8.821 -4.363 1.00 93.06 103 LYS A CA 1
ATOM 820 C C . LYS A 1 103 ? 10.385 8.647 -4.433 1.00 93.06 103 LYS A C 1
ATOM 822 O O . LYS A 1 103 ? 11.083 8.974 -3.472 1.00 93.06 103 LYS A O 1
ATOM 827 N N . SER A 1 104 ? 10.879 8.166 -5.567 1.00 91.44 104 SER A N 1
ATOM 828 C CA . SER A 1 104 ? 12.310 8.016 -5.801 1.00 91.44 104 SER A CA 1
ATOM 829 C C . SER A 1 104 ? 12.953 9.332 -6.242 1.00 91.44 104 SER A C 1
ATOM 831 O O . SER A 1 104 ? 12.315 10.199 -6.847 1.00 91.44 104 SER A O 1
ATOM 833 N N . SER A 1 105 ? 14.254 9.481 -5.992 1.00 88.88 105 SER A N 1
ATOM 834 C CA . SER A 1 105 ? 15.018 10.653 -6.448 1.00 88.88 105 SER A CA 1
ATOM 835 C C . SER A 1 105 ? 15.122 10.784 -7.972 1.00 88.88 105 SER A C 1
ATOM 837 O O . SER A 1 105 ? 15.365 11.883 -8.463 1.00 88.88 105 SER A O 1
ATOM 839 N N . ASN A 1 106 ? 14.921 9.697 -8.723 1.00 90.06 106 ASN A N 1
ATOM 840 C CA . ASN A 1 106 ? 14.879 9.702 -10.189 1.00 90.06 106 ASN A CA 1
ATOM 841 C C . ASN A 1 106 ? 13.456 9.814 -10.771 1.00 90.06 106 ASN A C 1
ATOM 843 O O . ASN A 1 106 ? 13.271 9.570 -11.956 1.00 90.06 106 ASN A O 1
ATOM 847 N N . GLY A 1 107 ? 12.468 10.211 -9.960 1.00 90.56 107 GLY A N 1
ATOM 848 C CA . GLY A 1 107 ? 11.143 10.627 -10.432 1.00 90.56 107 GLY A CA 1
ATOM 849 C C . GLY A 1 107 ? 10.072 9.537 -10.467 1.00 90.56 107 GLY A C 1
ATOM 850 O O . GLY A 1 107 ? 8.913 9.863 -10.723 1.00 90.56 107 GLY A O 1
ATOM 851 N N . TYR A 1 108 ? 10.420 8.288 -10.153 1.00 94.06 108 TYR A N 1
ATOM 852 C CA . TYR A 1 108 ? 9.444 7.210 -10.034 1.00 94.06 108 TYR A CA 1
ATOM 853 C C . TYR A 1 108 ? 8.604 7.370 -8.767 1.00 94.06 108 TYR A C 1
ATOM 855 O O . TYR A 1 108 ? 9.060 7.866 -7.734 1.00 94.06 108 TYR A O 1
ATOM 863 N N . GLU A 1 109 ? 7.366 6.907 -8.842 1.00 95.38 109 GLU A N 1
ATOM 864 C CA . GLU A 1 109 ? 6.430 6.872 -7.729 1.00 95.38 109 GLU A CA 1
ATOM 865 C C . GLU A 1 109 ? 5.862 5.456 -7.604 1.00 95.38 109 GLU A C 1
ATOM 867 O O . GLU A 1 109 ? 5.371 4.890 -8.577 1.00 95.38 109 GLU A O 1
ATOM 872 N N . ILE A 1 110 ? 5.969 4.869 -6.413 1.00 95.62 110 ILE A N 1
ATOM 873 C CA . ILE A 1 110 ? 5.429 3.547 -6.091 1.00 95.62 110 ILE A CA 1
ATOM 874 C C . ILE A 1 110 ? 4.267 3.745 -5.130 1.00 95.62 110 ILE A C 1
ATOM 876 O O . ILE A 1 110 ? 4.454 4.224 -4.012 1.00 95.62 110 ILE A O 1
ATOM 880 N N . CYS A 1 111 ? 3.082 3.337 -5.558 1.00 96.75 111 CYS A N 1
ATOM 881 C CA . CYS A 1 111 ? 1.854 3.386 -4.787 1.00 96.75 111 CYS A CA 1
ATOM 882 C C . CYS A 1 111 ? 1.445 1.962 -4.408 1.00 96.75 111 CYS A C 1
ATOM 884 O O . CYS A 1 111 ? 1.075 1.171 -5.271 1.00 96.75 111 CYS A O 1
ATOM 886 N N . ILE A 1 112 ? 1.469 1.637 -3.117 1.00 97.00 112 ILE A N 1
ATOM 887 C CA . ILE A 1 112 ? 0.988 0.351 -2.603 1.00 97.00 112 ILE A CA 1
ATOM 888 C C . ILE A 1 112 ? -0.263 0.600 -1.778 1.00 97.00 112 ILE A C 1
ATOM 890 O O . ILE A 1 112 ? -0.257 1.421 -0.868 1.00 97.00 112 ILE A O 1
ATOM 894 N N . THR A 1 113 ? -1.339 -0.118 -2.071 1.00 97.19 113 THR A N 1
ATOM 895 C CA . THR A 1 113 ? -2.609 -0.016 -1.349 1.00 97.19 113 THR A CA 1
ATOM 896 C C . THR A 1 113 ? -2.987 -1.387 -0.813 1.00 97.19 113 THR A C 1
ATOM 898 O O . THR A 1 113 ? -2.898 -2.368 -1.539 1.00 97.19 113 THR A O 1
ATOM 901 N N . ALA A 1 114 ? -3.426 -1.487 0.437 1.00 96.81 114 ALA A N 1
ATOM 902 C CA . ALA A 1 114 ? -3.824 -2.754 1.037 1.00 96.81 114 ALA A CA 1
ATOM 903 C C . ALA A 1 114 ? -5.072 -2.613 1.902 1.00 96.81 114 ALA A C 1
ATOM 905 O O . ALA A 1 114 ? -5.207 -1.692 2.711 1.00 96.81 114 ALA A O 1
ATOM 906 N N . ASN A 1 115 ? -5.971 -3.579 1.761 1.00 95.19 115 ASN A N 1
ATOM 907 C CA . ASN A 1 115 ? -7.174 -3.719 2.572 1.00 95.19 115 ASN A CA 1
ATOM 908 C C . ASN A 1 115 ? -7.412 -5.199 2.901 1.00 95.19 115 ASN A C 1
ATOM 910 O O . ASN A 1 115 ? -6.584 -6.058 2.613 1.00 95.19 115 ASN A O 1
ATOM 914 N N . THR A 1 116 ? -8.563 -5.512 3.492 1.00 92.75 116 THR A N 1
ATOM 915 C CA . THR A 1 116 ? -8.919 -6.888 3.870 1.00 92.75 116 THR A CA 1
ATOM 916 C C . THR A 1 116 ? -9.123 -7.839 2.688 1.00 92.75 116 THR A C 1
ATOM 918 O O . THR A 1 116 ? -9.218 -9.040 2.911 1.00 92.75 116 THR A O 1
ATOM 921 N N . LYS A 1 117 ? -9.197 -7.332 1.451 1.00 95.19 117 LYS A N 1
ATOM 922 C CA . LYS A 1 117 ? -9.459 -8.119 0.237 1.00 95.19 117 LYS A CA 1
ATOM 923 C C . LYS A 1 117 ? -8.202 -8.409 -0.581 1.00 95.19 117 LYS A C 1
ATOM 925 O O . LYS A 1 117 ? -8.194 -9.372 -1.341 1.00 95.19 117 LYS A O 1
ATOM 930 N N . GLY A 1 118 ? -7.165 -7.581 -0.468 1.00 96.25 118 GLY A N 1
ATOM 931 C CA . GLY A 1 118 ? -5.960 -7.736 -1.277 1.00 96.25 118 GLY A CA 1
ATOM 932 C C . GLY A 1 118 ? -5.024 -6.535 -1.247 1.00 96.25 118 GLY A C 1
ATOM 933 O O . GLY A 1 118 ? -5.237 -5.574 -0.498 1.00 96.25 118 GLY A O 1
ATOM 934 N N . ILE A 1 119 ? -4.003 -6.603 -2.102 1.00 98.06 119 ILE A N 1
ATOM 935 C CA . ILE A 1 119 ? -2.951 -5.593 -2.264 1.00 98.06 119 ILE A CA 1
ATOM 936 C C . ILE A 1 119 ? -2.947 -5.098 -3.710 1.00 98.06 119 ILE A C 1
ATOM 938 O O . ILE A 1 119 ? -2.884 -5.898 -4.635 1.00 98.06 119 ILE A O 1
ATOM 942 N N . GLY A 1 120 ? -3.005 -3.786 -3.908 1.00 98.06 120 GLY A N 1
ATOM 943 C CA . GLY A 1 120 ? -2.762 -3.132 -5.189 1.00 98.06 120 GLY A CA 1
ATOM 944 C C . GLY A 1 120 ? -1.370 -2.512 -5.225 1.00 98.06 120 GLY A C 1
ATOM 945 O O . GLY A 1 120 ? -0.947 -1.921 -4.229 1.00 98.06 120 GLY A O 1
ATOM 946 N N . VAL A 1 121 ? -0.680 -2.625 -6.356 1.00 97.88 121 VAL A N 1
ATOM 947 C CA . VAL A 1 121 ? 0.625 -1.999 -6.586 1.00 97.88 121 VAL A CA 1
ATOM 948 C C . VAL A 1 121 ? 0.599 -1.263 -7.917 1.00 97.88 121 VAL A C 1
ATOM 950 O O . VAL A 1 121 ? 0.331 -1.849 -8.964 1.00 97.88 121 VAL A O 1
ATOM 953 N N . GLU A 1 122 ? 0.907 0.026 -7.873 1.00 98.00 122 GLU A N 1
ATOM 954 C CA . GLU A 1 122 ? 1.074 0.866 -9.050 1.00 98.00 122 GLU A CA 1
ATOM 955 C C . GLU A 1 122 ? 2.472 1.486 -9.044 1.00 98.00 122 GLU A C 1
ATOM 957 O O . GLU A 1 122 ? 2.915 2.040 -8.037 1.00 98.00 122 GLU A O 1
ATOM 962 N N . ILE A 1 123 ? 3.169 1.392 -10.175 1.00 96.56 123 ILE A N 1
ATOM 963 C CA . ILE A 1 123 ? 4.477 2.024 -10.378 1.00 96.56 123 ILE A CA 1
ATOM 964 C C . ILE A 1 123 ? 4.320 3.033 -11.501 1.00 96.56 123 ILE A C 1
ATOM 966 O O . ILE A 1 123 ? 3.903 2.682 -12.602 1.00 96.56 123 ILE A O 1
ATOM 970 N N . ILE A 1 124 ? 4.670 4.280 -11.223 1.00 96.69 124 ILE A N 1
ATOM 971 C CA . ILE A 1 124 ? 4.530 5.413 -12.127 1.00 96.69 124 ILE A CA 1
ATOM 972 C C . ILE A 1 124 ? 5.929 5.942 -12.434 1.00 96.69 124 ILE A C 1
ATOM 974 O O . ILE A 1 124 ? 6.736 6.121 -11.522 1.00 96.69 124 ILE A O 1
ATOM 978 N N . ASP A 1 125 ? 6.224 6.184 -13.708 1.00 94.56 125 ASP A N 1
ATOM 979 C CA . ASP A 1 125 ? 7.487 6.797 -14.119 1.00 94.56 125 ASP A CA 1
ATOM 980 C C . ASP A 1 125 ? 7.505 8.327 -13.932 1.00 94.56 125 ASP A C 1
ATOM 982 O O . ASP A 1 125 ? 6.521 8.967 -13.537 1.00 94.56 125 ASP A O 1
ATOM 986 N N . ASP A 1 126 ? 8.650 8.934 -14.232 1.00 91.38 126 ASP A N 1
ATOM 987 C CA . ASP A 1 126 ? 8.876 10.377 -14.150 1.00 91.38 126 ASP A CA 1
ATOM 988 C C . ASP A 1 126 ? 7.989 11.192 -15.112 1.00 91.38 126 ASP A C 1
ATOM 990 O O . ASP A 1 126 ? 7.716 12.369 -14.862 1.00 91.38 126 ASP A O 1
ATOM 994 N N . THR A 1 127 ? 7.460 10.558 -16.164 1.00 93.75 127 THR A N 1
ATOM 995 C CA . THR A 1 127 ? 6.499 11.144 -17.113 1.00 93.75 127 THR A CA 1
ATOM 996 C C . THR A 1 127 ? 5.041 11.025 -16.671 1.00 93.75 127 THR A C 1
ATOM 998 O O . THR A 1 127 ? 4.142 11.478 -17.383 1.00 93.75 127 THR A O 1
ATOM 1001 N N . LYS A 1 128 ? 4.790 10.465 -15.480 1.00 92.62 128 LYS A N 1
ATOM 1002 C CA . LYS A 1 128 ? 3.454 10.170 -14.939 1.00 92.62 128 LYS A CA 1
ATOM 1003 C C . LYS A 1 128 ? 2.7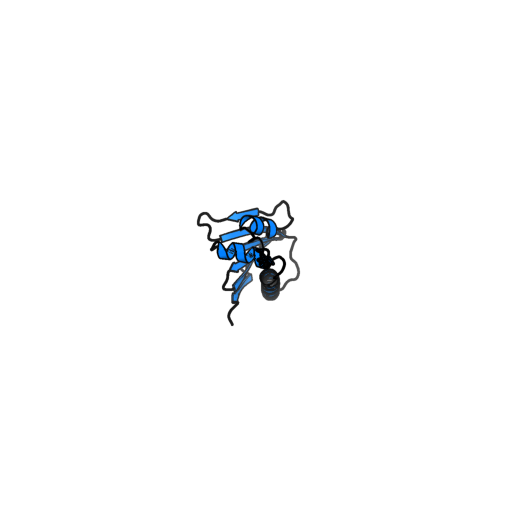00 9.072 -15.684 1.00 92.62 128 LYS A C 1
ATOM 1005 O O . LYS A 1 128 ? 1.478 8.973 -15.567 1.00 92.62 128 LYS A O 1
ATOM 1010 N N . LYS A 1 129 ? 3.412 8.207 -16.405 1.00 95.19 129 LYS A N 1
ATOM 1011 C CA . LYS A 1 129 ? 2.829 7.016 -17.014 1.00 95.19 129 LYS A CA 1
ATOM 1012 C C . LYS A 1 129 ? 2.883 5.852 -16.027 1.00 95.19 129 LYS A C 1
ATOM 1014 O O . LYS A 1 129 ? 3.927 5.551 -15.454 1.00 95.19 129 LYS A O 1
ATOM 1019 N N . SER A 1 130 ? 1.749 5.172 -15.871 1.00 96.12 130 SER A N 1
ATOM 1020 C CA . SER A 1 130 ? 1.671 3.911 -15.134 1.00 96.12 130 SER A CA 1
ATOM 1021 C C . SER A 1 130 ? 2.41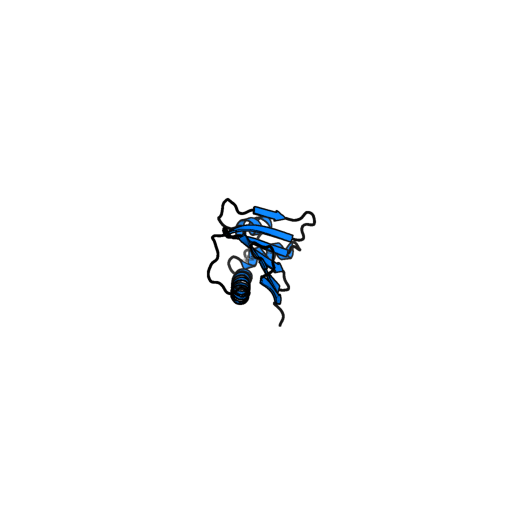9 2.820 -15.911 1.00 96.12 130 SER A C 1
ATOM 1023 O O . SER A 1 130 ? 2.096 2.525 -17.067 1.00 96.12 130 SER A O 1
ATOM 1025 N N . LEU A 1 131 ? 3.466 2.276 -15.296 1.00 95.19 131 LEU A N 1
ATOM 1026 C CA . LEU A 1 131 ? 4.249 1.147 -15.796 1.00 95.19 131 LEU A CA 1
ATOM 1027 C C . LEU A 1 131 ? 3.625 -0.189 -15.393 1.00 95.19 131 LEU A C 1
ATOM 1029 O O . LEU A 1 131 ? 3.735 -1.163 -16.134 1.00 95.19 131 LEU A O 1
ATOM 1033 N N . THR A 1 132 ? 2.967 -0.220 -14.236 1.00 95.50 132 THR A N 1
ATOM 1034 C CA . THR A 1 132 ? 2.128 -1.330 -13.784 1.00 95.50 132 THR A CA 1
ATOM 1035 C C . THR A 1 132 ? 1.000 -0.816 -12.893 1.00 95.50 132 THR A C 1
ATOM 1037 O O . THR A 1 132 ? 1.148 0.231 -12.266 1.00 95.50 132 THR A O 1
ATOM 1040 N N . ASN A 1 133 ? -0.098 -1.567 -12.835 1.00 97.00 133 ASN A N 1
ATOM 1041 C CA . ASN A 1 133 ? -1.248 -1.351 -11.963 1.00 97.00 133 ASN A CA 1
ATOM 1042 C C . ASN A 1 133 ? -1.882 -2.717 -11.658 1.00 97.00 133 ASN A C 1
ATOM 1044 O O . ASN A 1 133 ? -2.898 -3.102 -12.244 1.00 97.00 133 ASN A O 1
ATOM 1048 N N . ASP A 1 134 ? -1.207 -3.481 -10.806 1.00 97.69 134 ASP A N 1
ATOM 1049 C CA . ASP A 1 134 ? -1.583 -4.851 -10.476 1.00 97.69 134 ASP A CA 1
ATOM 1050 C C . ASP A 1 134 ? -2.426 -4.899 -9.202 1.00 97.69 134 ASP A C 1
ATOM 1052 O O . ASP A 1 134 ? -2.238 -4.111 -8.271 1.00 97.69 134 ASP A O 1
ATOM 1056 N N . TYR A 1 135 ? -3.332 -5.876 -9.131 1.00 97.38 135 TYR A N 1
ATOM 1057 C CA . TYR A 1 135 ? -4.092 -6.183 -7.924 1.00 97.38 135 TYR A CA 1
ATOM 1058 C C . TYR A 1 135 ? -3.998 -7.671 -7.586 1.00 97.38 135 TYR A C 1
ATOM 1060 O O . TYR A 1 135 ? -4.323 -8.534 -8.401 1.00 97.38 135 TYR A O 1
ATOM 1068 N N . PHE A 1 136 ? -3.588 -7.952 -6.355 1.00 96.69 136 PHE A N 1
ATOM 1069 C CA . PHE A 1 136 ? -3.358 -9.280 -5.805 1.00 96.69 136 PHE A CA 1
ATOM 1070 C C . PHE A 1 136 ? -4.428 -9.577 -4.740 1.00 96.69 136 PHE A C 1
ATOM 1072 O O . PHE A 1 136 ? -4.299 -9.114 -3.599 1.00 96.69 136 PHE A O 1
ATOM 1079 N N . PRO A 1 137 ? -5.509 -10.302 -5.084 1.00 96.12 137 PRO A N 1
ATOM 1080 C CA . PRO A 1 137 ? -6.544 -10.671 -4.122 1.00 96.12 137 PRO A CA 1
ATOM 1081 C C . PRO A 1 137 ? -6.032 -11.724 -3.127 1.00 96.12 137 PRO A C 1
ATOM 1083 O O . PRO A 1 137 ? -5.202 -12.564 -3.469 1.00 96.12 137 PRO A O 1
ATOM 1086 N N . PHE A 1 138 ? -6.542 -11.697 -1.893 1.00 90.94 138 PHE A N 1
ATOM 1087 C CA . PHE A 1 138 ? -6.230 -12.717 -0.880 1.00 90.94 138 PHE A CA 1
ATOM 1088 C C . PHE A 1 138 ? -7.059 -13.993 -1.028 1.00 90.94 138 PHE A C 1
ATOM 1090 O O . PHE A 1 138 ? -6.593 -15.061 -0.631 1.00 90.94 138 PHE A O 1
ATOM 1097 N N . ASP A 1 139 ? -8.252 -13.882 -1.607 1.00 81.38 139 ASP A N 1
ATOM 1098 C CA . ASP A 1 139 ? -9.133 -15.013 -1.874 1.00 81.38 139 ASP A CA 1
ATOM 1099 C C . ASP A 1 139 ? -8.906 -15.495 -3.318 1.00 81.38 139 ASP A C 1
ATOM 1101 O O . ASP A 1 139 ? -9.349 -14.843 -4.265 1.00 81.38 139 ASP A O 1
ATOM 1105 N N . ASN A 1 140 ? -8.205 -16.624 -3.471 1.00 53.53 140 ASN A N 1
ATOM 1106 C CA . ASN A 1 140 ? -8.199 -17.460 -4.680 1.00 53.53 140 ASN A CA 1
ATOM 1107 C C . ASN A 1 140 ? -8.765 -18.839 -4.339 1.00 53.53 140 ASN A C 1
ATOM 1109 O O . ASN A 1 140 ? -8.240 -19.460 -3.385 1.00 53.53 140 ASN A O 1
#

Secondary structure (DSSP, 8-state):
--------------------PPPHHHHHHHHS-S-TT-EEEE-TTSSEEEEEEEEPPP-S--HHHHHHHHHHHHHHHHH-TTTHHHHHHHHHHTTPEEEEEEEETTS-EEEEEEETTEEEEEEE-TTS-EEEEEEEES--

Radius of gyration: 22.53 Å; Cα contacts (8 Å, |Δi|>4): 221; chains: 1; bounding box: 34×44×86 Å

pLDDT: mean 83.22, std 18.14, range [38.88, 98.06]